Protein AF-A0A7W9UI45-F1 (afdb_monomer)

Sequence (87 aa):
MTSDQTPHQARCVGQGGWVVSFLPGRTLTLEQATAALQAAEAVSTVSALSDRVGLTPLETVGLAIQEPPWSEPAHTGGFWRRGRLGR

Radius of gyration: 25.31 Å; Cα contacts (8 Å, |Δi|>4): 76; chains: 1; bounding box: 77×35×48 Å

pLDDT: mean 88.37, std 15.13, range [49.19, 98.25]

Secondary structure (DSSP, 8-state):
-B-SSSS-BEEEEETTEEEETTEEEEEE-HHHHHHHHHHHHHHHHHHHHHGGGT--HHHHHHHHHHSPPPPP---------------

Foldseek 3Di:
DQAPQDRKDWDDPDPQWIDIPVRPPDTDHPVVNVVVSVVVNVLSVLQVVQVVVVHHSVVSVVCVVPPDDPDDPPPPPDPPPDDDDDD

Nearest PDB structures (foldseek):
  3gbj-assembly2_B  TM=3.897E-01  e=3.879E+00  Homo sapiens
  4ap0-assembly3_C  TM=4.581E-01  e=6.163E+00  Homo sapiens

Mean predicted aligned error: 9.26 Å

Organism: NCBI:txid37333

Structure (mmCIF, N/CA/C/O backbone):
data_AF-A0A7W9UI45-F1
#
_entry.id   AF-A0A7W9UI45-F1
#
loop_
_atom_site.group_PDB
_atom_site.id
_atom_site.type_symbol
_atom_site.label_atom_id
_atom_site.label_alt_id
_atom_site.label_comp_id
_atom_site.label_asym_id
_atom_site.label_entity_id
_atom_site.label_seq_id
_atom_site.pdbx_PDB_ins_code
_atom_site.Cartn_x
_atom_site.Cartn_y
_atom_site.Cartn_z
_atom_site.occupancy
_atom_site.B_iso_or_equiv
_atom_site.auth_seq_id
_atom_site.auth_comp_id
_atom_site.auth_asym_id
_atom_site.auth_atom_id
_atom_site.pdbx_PDB_model_num
ATOM 1 N N . MET A 1 1 ? -14.418 5.487 5.870 1.00 95.19 1 MET A N 1
ATOM 2 C CA . MET A 1 1 ? -13.615 6.146 4.826 1.00 95.19 1 MET A CA 1
ATOM 3 C C . MET A 1 1 ? -13.182 5.084 3.833 1.00 95.19 1 MET A C 1
ATOM 5 O O . MET A 1 1 ? -12.824 3.988 4.252 1.00 95.19 1 MET A O 1
ATOM 9 N N . THR A 1 2 ? -13.295 5.365 2.546 1.00 93.31 2 THR A N 1
ATOM 10 C CA . THR A 1 2 ? -12.988 4.438 1.448 1.00 93.31 2 THR A CA 1
ATOM 11 C C . THR A 1 2 ? -12.065 5.148 0.471 1.00 93.31 2 THR A C 1
ATOM 13 O O . THR A 1 2 ? -12.113 6.373 0.394 1.00 93.31 2 THR A O 1
ATOM 16 N N . SER A 1 3 ? -11.218 4.391 -0.217 1.00 89.38 3 SER A N 1
ATOM 17 C CA . SER A 1 3 ? -10.426 4.898 -1.339 1.00 89.38 3 SER A CA 1
ATOM 18 C C . SER A 1 3 ? -11.261 4.871 -2.622 1.00 89.38 3 SER A C 1
ATOM 20 O O . SER A 1 3 ? -12.101 3.984 -2.781 1.00 89.38 3 SER A O 1
ATOM 22 N N . ASP A 1 4 ? -11.012 5.811 -3.534 1.00 89.38 4 ASP A N 1
ATOM 23 C CA . ASP A 1 4 ? -11.637 5.823 -4.866 1.00 89.38 4 ASP A CA 1
ATOM 24 C C . ASP A 1 4 ? -10.858 4.971 -5.883 1.00 89.38 4 ASP A C 1
ATOM 26 O O . ASP A 1 4 ? -11.391 4.607 -6.930 1.00 89.38 4 ASP A O 1
ATOM 30 N N . GLN A 1 5 ? -9.596 4.637 -5.587 1.00 89.88 5 GLN A N 1
ATOM 31 C CA . GLN A 1 5 ? -8.712 3.911 -6.511 1.00 89.88 5 GLN A CA 1
ATOM 32 C C . GLN A 1 5 ? -8.447 2.467 -6.080 1.00 89.88 5 GLN A C 1
ATOM 34 O O . GLN A 1 5 ? -7.985 1.660 -6.883 1.00 89.88 5 GLN A O 1
ATOM 39 N N . THR A 1 6 ? -8.736 2.117 -4.824 1.00 95.19 6 THR A N 1
ATOM 40 C CA . THR A 1 6 ? -8.513 0.764 -4.301 1.00 95.19 6 THR A CA 1
ATOM 41 C C . THR A 1 6 ? -9.728 0.238 -3.537 1.00 95.19 6 THR A C 1
ATOM 43 O O . THR A 1 6 ? -10.455 1.017 -2.925 1.00 95.19 6 THR A O 1
ATOM 46 N N . PRO A 1 7 ? -9.927 -1.093 -3.461 1.00 95.38 7 PRO A N 1
ATOM 47 C CA . PRO A 1 7 ? -10.975 -1.686 -2.623 1.00 95.38 7 PRO A CA 1
ATOM 48 C C . PRO A 1 7 ? -10.748 -1.515 -1.110 1.00 95.38 7 PRO A C 1
ATOM 50 O O . PRO A 1 7 ? -11.549 -1.996 -0.304 1.00 95.38 7 PRO A O 1
ATOM 53 N N . HIS A 1 8 ? -9.634 -0.907 -0.692 1.00 96.88 8 HIS A N 1
ATOM 54 C CA . HIS A 1 8 ? -9.285 -0.781 0.712 1.00 96.88 8 HIS A CA 1
ATOM 55 C C . HIS A 1 8 ? -10.101 0.305 1.411 1.00 96.88 8 HIS A C 1
ATOM 57 O O . HIS A 1 8 ? -10.442 1.352 0.859 1.00 96.88 8 HIS A O 1
ATOM 63 N N . GLN A 1 9 ? -10.413 0.043 2.677 1.00 96.81 9 GLN A N 1
ATOM 64 C CA . GLN A 1 9 ? -11.261 0.912 3.478 1.00 96.81 9 GLN A CA 1
ATOM 65 C C . GLN A 1 9 ? -10.726 1.073 4.897 1.00 96.81 9 GLN A C 1
ATOM 67 O O . GLN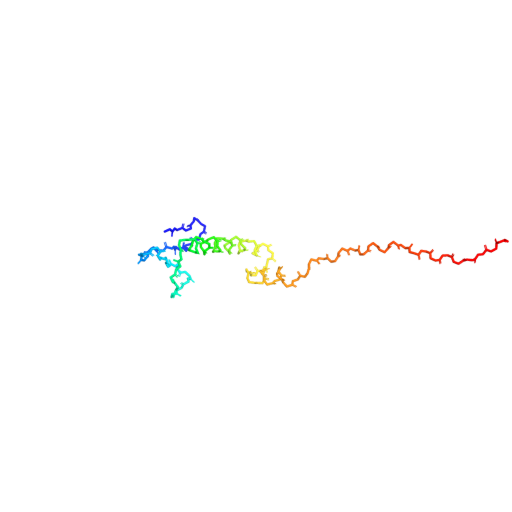 A 1 9 ? -10.109 0.164 5.456 1.00 96.81 9 GLN A O 1
ATOM 72 N N . ALA A 1 10 ? -11.038 2.218 5.497 1.00 97.25 10 ALA A N 1
ATOM 73 C CA . ALA A 1 10 ? -10.824 2.503 6.905 1.00 97.25 10 ALA A CA 1
ATOM 74 C C . ALA A 1 10 ? -12.170 2.639 7.636 1.00 97.25 10 ALA A C 1
ATOM 76 O O . ALA A 1 10 ? -13.075 3.362 7.193 1.00 97.25 10 ALA A O 1
ATOM 77 N N . ARG A 1 11 ? -12.314 1.946 8.768 1.00 97.12 11 ARG A N 1
ATOM 78 C CA . ARG A 1 11 ? -13.510 1.969 9.625 1.00 97.12 11 ARG A CA 1
ATOM 79 C C . ARG A 1 11 ? -13.166 2.594 10.975 1.00 97.12 11 ARG A C 1
ATOM 81 O O . ARG A 1 11 ? -12.152 2.242 11.570 1.00 97.12 11 ARG A O 1
ATOM 88 N N . CYS A 1 12 ? -14.008 3.511 11.447 1.00 95.62 12 CYS A N 1
ATOM 89 C CA . CYS A 1 12 ? -13.885 4.087 12.786 1.00 95.62 12 CYS A CA 1
ATOM 90 C C . CYS A 1 12 ? -14.322 3.049 13.829 1.00 95.62 12 CYS A C 1
ATOM 92 O O . CYS A 1 12 ? -15.356 2.404 13.649 1.00 95.62 12 CYS A O 1
ATOM 94 N N . VAL A 1 13 ? -13.544 2.897 14.902 1.00 95.94 13 VAL A N 1
ATOM 95 C CA . VAL A 1 13 ? -13.809 1.957 16.010 1.00 95.94 13 VAL A CA 1
ATOM 96 C C . VAL A 1 13 ? -14.075 2.663 17.348 1.00 95.94 13 VAL A C 1
ATOM 98 O O . VAL A 1 13 ? -14.200 2.008 18.377 1.00 95.94 13 VAL A O 1
ATOM 101 N N . GLY A 1 14 ? -14.212 3.994 17.332 1.00 93.25 14 GLY A N 1
ATOM 102 C CA . GLY A 1 14 ? -14.471 4.826 18.514 1.00 93.25 14 GLY A CA 1
ATOM 103 C C . GLY A 1 14 ? -13.209 5.465 19.106 1.00 93.25 14 GLY A C 1
ATOM 104 O O . GLY A 1 14 ? -12.093 5.066 18.790 1.00 93.25 14 GLY A O 1
ATOM 105 N N . GLN A 1 15 ? -13.387 6.499 19.943 1.00 91.50 15 GLN A N 1
ATOM 106 C CA . GLN A 1 15 ? -12.301 7.236 20.627 1.00 91.50 15 GLN A CA 1
ATOM 107 C C . GLN A 1 15 ? -11.213 7.800 19.687 1.00 91.50 15 GLN A C 1
ATOM 109 O O . GLN A 1 15 ? -10.041 7.871 20.040 1.0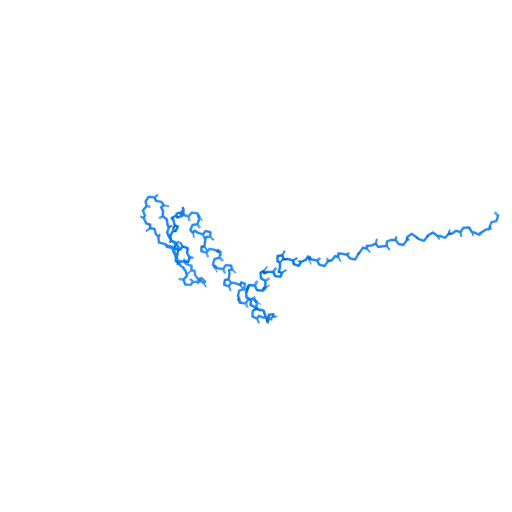0 91.50 15 GLN A O 1
ATOM 114 N N . GLY A 1 16 ? -11.589 8.168 18.457 1.00 93.06 16 GLY A N 1
ATOM 115 C CA . GLY A 1 16 ? -10.642 8.631 17.434 1.00 93.06 16 GLY A CA 1
ATOM 116 C C . GLY A 1 16 ? -9.791 7.523 16.797 1.00 93.06 16 GLY A C 1
ATOM 117 O O . GLY A 1 16 ? -8.926 7.829 15.978 1.00 93.06 16 GLY A O 1
ATOM 118 N N . GLY A 1 17 ? -10.044 6.257 17.141 1.00 96.75 17 GLY A N 1
ATOM 119 C CA . GLY A 1 17 ? -9.374 5.088 16.589 1.00 96.75 17 GLY A CA 1
ATOM 120 C C . GLY A 1 17 ? -9.987 4.606 15.275 1.00 96.75 17 GLY A C 1
ATOM 121 O O . GLY A 1 17 ? -11.208 4.595 15.088 1.00 96.75 17 GLY A O 1
ATOM 122 N N . TRP A 1 18 ? -9.122 4.151 14.377 1.00 98.12 18 TRP A N 1
ATOM 123 C CA . TRP A 1 18 ? -9.459 3.646 13.052 1.00 98.12 18 TRP A CA 1
ATOM 124 C C . TRP A 1 18 ? -8.744 2.329 12.771 1.00 98.12 18 TRP A C 1
ATOM 126 O O . TRP A 1 18 ? -7.594 2.141 13.155 1.00 98.12 18 TRP A O 1
ATOM 136 N N . VAL A 1 19 ? -9.406 1.431 12.049 1.00 97.75 19 VAL A N 1
ATOM 137 C CA . VAL A 1 19 ? -8.799 0.208 11.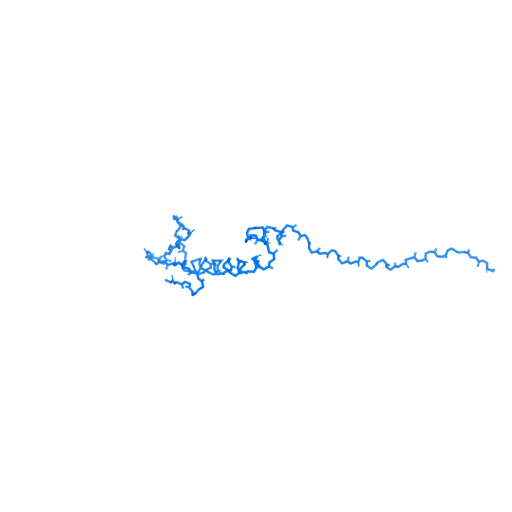509 1.00 97.75 19 VAL A CA 1
ATOM 138 C C . VAL A 1 19 ? -8.833 0.260 9.990 1.00 97.75 19 VAL A C 1
ATOM 140 O O . VAL A 1 19 ? -9.818 0.719 9.409 1.00 97.75 19 VAL A O 1
ATOM 143 N N . VAL A 1 20 ? -7.772 -0.214 9.342 1.00 97.81 20 VAL A N 1
ATOM 144 C CA . VAL A 1 20 ? -7.645 -0.239 7.877 1.00 97.81 20 VAL A CA 1
ATOM 145 C C . VAL A 1 20 ? -7.628 -1.689 7.408 1.00 97.81 20 VAL A C 1
ATOM 147 O O . VAL A 1 20 ? -6.953 -2.524 8.005 1.00 97.81 20 VAL A O 1
ATOM 150 N N . SER A 1 21 ? -8.357 -2.000 6.334 1.00 96.50 21 SER A N 1
ATOM 151 C CA . SER A 1 21 ? -8.604 -3.376 5.872 1.00 96.50 21 SER A CA 1
ATOM 152 C C . SER A 1 21 ? -7.342 -4.213 5.626 1.00 96.50 21 SER A C 1
ATOM 154 O O . SER A 1 21 ? -7.393 -5.426 5.779 1.00 96.50 21 SER A O 1
ATOM 156 N N . PHE A 1 22 ? -6.225 -3.582 5.249 1.00 95.75 22 PHE A N 1
ATOM 157 C CA . PHE A 1 22 ? -4.952 -4.263 4.976 1.00 95.75 22 PHE A CA 1
ATOM 158 C C . PHE A 1 22 ? -3.920 -4.131 6.114 1.00 95.75 22 PHE A C 1
ATOM 160 O O . PHE A 1 22 ? -2.801 -4.621 5.992 1.00 95.75 22 PHE A O 1
ATOM 167 N N . LEU A 1 23 ? -4.284 -3.496 7.235 1.00 96.75 23 LEU A N 1
ATOM 168 C CA . LEU A 1 23 ? -3.448 -3.366 8.435 1.00 96.75 23 LEU A CA 1
ATOM 169 C C . LEU A 1 23 ? -4.167 -3.983 9.647 1.00 96.75 23 LEU A C 1
ATOM 171 O O . LEU A 1 23 ? -4.536 -3.261 10.579 1.00 96.75 23 LEU A O 1
ATOM 175 N N . PRO A 1 24 ? -4.403 -5.310 9.648 1.00 92.19 24 PRO A N 1
ATOM 176 C CA . PRO A 1 24 ? -5.113 -5.966 10.737 1.00 92.19 24 PRO A CA 1
ATOM 177 C C . PRO A 1 24 ? -4.353 -5.824 12.062 1.00 92.19 24 PRO A C 1
ATOM 179 O O . PRO A 1 24 ? -3.123 -5.824 12.101 1.00 92.19 24 PRO A O 1
ATOM 182 N N . GLY A 1 25 ? -5.101 -5.701 13.161 1.00 93.56 25 GLY A N 1
ATOM 183 C CA . GLY A 1 25 ? -4.537 -5.623 14.513 1.00 93.56 25 GLY A CA 1
ATOM 184 C C . GLY A 1 25 ? -3.921 -4.272 14.892 1.00 93.56 25 GLY A C 1
ATOM 185 O O . GLY A 1 25 ? -3.339 -4.166 15.969 1.00 93.56 25 GLY A O 1
ATOM 186 N N . ARG A 1 26 ? -4.046 -3.236 14.050 1.00 94.31 26 ARG A N 1
ATOM 187 C CA . ARG A 1 26 ? -3.615 -1.869 14.377 1.00 94.31 26 ARG A CA 1
ATOM 188 C C . ARG A 1 26 ? -4.809 -0.941 14.560 1.00 94.31 26 ARG A C 1
ATOM 190 O O . ARG A 1 26 ? -5.678 -0.878 13.693 1.00 94.31 26 ARG A O 1
ATOM 197 N N . THR A 1 27 ? -4.793 -0.183 15.653 1.00 97.31 27 THR A N 1
ATOM 198 C CA . THR A 1 27 ? -5.659 0.985 15.846 1.00 97.31 27 THR A CA 1
ATOM 199 C C . THR A 1 27 ? -4.852 2.228 15.509 1.00 97.31 27 THR A C 1
ATOM 201 O O . THR A 1 27 ? -3.816 2.484 16.118 1.00 97.31 27 THR A O 1
ATOM 204 N N . LEU A 1 28 ? -5.312 2.970 14.512 1.00 97.81 28 LEU A N 1
ATOM 205 C CA . LEU A 1 28 ? -4.655 4.140 13.947 1.00 97.81 28 LEU A CA 1
ATOM 206 C C . LEU A 1 28 ? -5.414 5.412 14.317 1.00 97.81 28 LEU A C 1
ATOM 208 O O . LEU A 1 28 ? -6.624 5.379 14.550 1.00 97.81 28 LEU A O 1
ATOM 212 N N . THR A 1 29 ? -4.721 6.546 14.319 1.00 97.94 29 THR A N 1
ATOM 213 C CA . THR A 1 29 ? -5.391 7.850 14.290 1.00 97.94 29 THR A CA 1
ATOM 214 C C . THR A 1 29 ? -6.061 8.074 12.933 1.00 97.94 29 THR A C 1
ATOM 216 O O . THR A 1 29 ? -5.783 7.369 11.959 1.00 97.94 29 THR A O 1
ATOM 219 N N . LEU A 1 30 ? -6.931 9.085 12.844 1.00 97.38 30 LEU A N 1
ATOM 220 C CA . LEU A 1 30 ? -7.516 9.500 11.567 1.00 97.38 30 LEU A CA 1
ATOM 221 C C . LEU A 1 30 ? -6.432 9.794 10.516 1.00 97.38 30 LEU A C 1
ATOM 223 O O . LEU A 1 30 ? -6.509 9.281 9.406 1.00 97.38 30 LEU A O 1
ATOM 227 N N . GLU A 1 31 ? -5.408 10.568 10.884 1.00 97.94 31 GLU A N 1
ATOM 228 C CA . GLU A 1 31 ? -4.299 10.932 9.993 1.00 97.94 31 GLU A CA 1
ATOM 229 C C . GLU A 1 31 ? -3.548 9.696 9.481 1.00 97.94 31 GLU A C 1
ATOM 231 O O . GLU A 1 31 ? -3.335 9.545 8.280 1.00 97.94 31 GLU A O 1
ATOM 236 N N . GLN A 1 32 ? -3.222 8.762 10.376 1.00 98.25 32 GLN A N 1
ATOM 237 C CA . GLN A 1 32 ? -2.554 7.514 10.012 1.00 98.25 32 GLN A CA 1
ATOM 238 C C . GLN A 1 32 ? -3.424 6.631 9.110 1.00 98.25 32 GLN A C 1
ATOM 240 O O . GLN A 1 32 ? -2.915 6.001 8.184 1.00 98.25 32 GLN A O 1
ATOM 245 N N . ALA A 1 33 ? -4.735 6.574 9.358 1.00 97.88 33 ALA A N 1
ATOM 246 C CA . ALA A 1 33 ? -5.661 5.828 8.515 1.00 97.88 33 ALA A CA 1
ATOM 247 C C . ALA A 1 33 ? -5.787 6.447 7.114 1.00 97.88 33 ALA A C 1
ATOM 249 O O . ALA A 1 33 ? -5.832 5.705 6.133 1.00 97.88 33 ALA A O 1
ATOM 250 N N . THR A 1 34 ? -5.792 7.779 7.006 1.00 97.81 34 THR A N 1
ATOM 251 C CA . THR A 1 34 ? -5.739 8.490 5.719 1.00 97.81 34 THR A CA 1
ATOM 252 C C . THR A 1 34 ? -4.442 8.178 4.979 1.00 97.81 34 THR A C 1
ATOM 254 O O . THR A 1 34 ? -4.494 7.750 3.829 1.00 97.81 34 THR A O 1
ATOM 257 N N . ALA A 1 35 ? -3.293 8.298 5.651 1.00 98.12 35 ALA A N 1
ATOM 258 C CA . ALA A 1 35 ? -1.991 7.989 5.063 1.00 98.12 35 ALA A CA 1
ATOM 259 C C . ALA A 1 35 ? -1.905 6.531 4.582 1.00 98.12 35 ALA A C 1
ATOM 261 O O . ALA A 1 35 ? -1.347 6.254 3.523 1.00 98.12 35 ALA A O 1
ATOM 262 N N . ALA A 1 36 ? -2.503 5.589 5.316 1.00 97.75 36 ALA A N 1
ATOM 263 C CA . ALA A 1 36 ? -2.578 4.196 4.893 1.00 97.75 36 ALA A CA 1
ATOM 264 C C . ALA A 1 36 ? -3.394 4.026 3.597 1.00 97.75 36 ALA A C 1
ATOM 266 O O . ALA A 1 36 ? -2.948 3.330 2.688 1.00 97.75 36 ALA A O 1
ATOM 267 N N . LEU A 1 37 ? -4.561 4.667 3.469 1.00 97.94 37 LEU A N 1
ATOM 268 C CA . LEU A 1 37 ? -5.333 4.599 2.221 1.00 97.94 37 LEU A CA 1
ATOM 269 C C . LEU A 1 37 ? -4.572 5.226 1.045 1.00 97.94 37 LEU A C 1
ATOM 271 O O . LEU A 1 37 ? -4.501 4.608 -0.011 1.00 97.94 37 LEU A O 1
ATOM 275 N N . GLN A 1 38 ? -3.917 6.370 1.250 1.00 97.81 38 GLN A N 1
ATOM 276 C CA . GLN A 1 38 ? -3.068 6.997 0.229 1.00 97.81 38 GLN A CA 1
ATOM 277 C C . GLN A 1 38 ? -1.884 6.107 -0.176 1.00 97.81 38 GLN A C 1
ATOM 279 O O . GLN A 1 38 ? -1.526 6.035 -1.349 1.00 97.81 38 GLN A O 1
ATOM 284 N N . ALA A 1 39 ? -1.284 5.382 0.772 1.00 97.19 39 ALA A N 1
ATOM 285 C CA . ALA A 1 39 ? -0.233 4.418 0.460 1.00 97.19 39 ALA A CA 1
ATOM 286 C C . ALA A 1 39 ? -0.760 3.271 -0.418 1.00 97.19 39 ALA A C 1
ATOM 288 O O . ALA A 1 39 ? -0.090 2.865 -1.366 1.00 97.19 39 ALA A O 1
ATOM 289 N N . ALA A 1 40 ? -1.971 2.774 -0.151 1.00 96.94 40 ALA A N 1
ATOM 290 C CA . ALA A 1 40 ? -2.599 1.764 -0.998 1.00 96.94 40 ALA A CA 1
ATOM 291 C C . ALA A 1 40 ? -2.880 2.287 -2.421 1.00 96.94 40 ALA A C 1
ATOM 293 O O . ALA A 1 40 ? -2.641 1.578 -3.398 1.00 96.94 40 ALA A O 1
ATOM 294 N N . GLU A 1 41 ? -3.328 3.536 -2.548 1.00 96.94 41 GLU A N 1
ATOM 295 C CA . GLU A 1 41 ? -3.526 4.228 -3.830 1.00 96.94 41 GLU A CA 1
ATOM 296 C C . GLU A 1 41 ? -2.218 4.372 -4.622 1.00 96.94 41 GLU A C 1
ATOM 298 O O . GLU A 1 41 ? -2.155 4.050 -5.813 1.00 96.94 41 GLU A O 1
ATOM 303 N N . ALA A 1 42 ? -1.136 4.765 -3.947 1.00 96.31 42 ALA A N 1
ATOM 304 C CA . ALA A 1 42 ? 0.191 4.822 -4.546 1.00 96.31 42 ALA A CA 1
ATOM 305 C C . ALA A 1 42 ? 0.648 3.441 -5.046 1.00 96.31 42 ALA A C 1
ATOM 307 O O . ALA A 1 42 ? 1.153 3.330 -6.162 1.00 96.31 42 ALA A O 1
ATOM 308 N N . VAL A 1 43 ? 0.412 2.371 -4.277 1.00 95.50 43 VAL A N 1
ATOM 309 C CA . VAL A 1 43 ? 0.723 0.992 -4.698 1.00 95.50 43 VAL A CA 1
ATOM 310 C C . VAL A 1 43 ? -0.092 0.576 -5.926 1.00 95.50 43 VAL A C 1
ATOM 312 O O . VAL A 1 43 ? 0.454 -0.067 -6.824 1.00 95.50 43 VAL A O 1
ATOM 315 N N . SER A 1 44 ? -1.368 0.962 -6.017 1.00 96.12 44 SER A N 1
ATOM 316 C CA . SER A 1 44 ? -2.185 0.720 -7.216 1.00 96.12 44 SER A CA 1
ATOM 317 C C . SER A 1 44 ? -1.606 1.425 -8.446 1.00 96.12 44 SER A C 1
ATOM 319 O O . SER A 1 44 ? -1.481 0.813 -9.507 1.00 96.12 44 SER A O 1
ATOM 321 N N . THR A 1 45 ? -1.154 2.671 -8.279 1.00 96.31 45 THR A N 1
ATOM 322 C CA . THR A 1 45 ? -0.493 3.438 -9.344 1.00 96.31 45 THR A CA 1
ATOM 323 C C . THR A 1 45 ? 0.810 2.779 -9.790 1.00 96.31 45 THR A C 1
ATOM 325 O O . THR A 1 45 ? 1.018 2.586 -10.986 1.00 96.31 45 THR A O 1
ATOM 328 N N . VAL A 1 46 ? 1.673 2.392 -8.843 1.00 97.00 46 VAL A N 1
ATOM 329 C CA . VAL A 1 46 ? 2.916 1.669 -9.149 1.00 97.00 46 VAL A CA 1
ATOM 330 C C . VAL A 1 46 ? 2.598 0.388 -9.905 1.00 97.00 46 VAL A C 1
ATOM 332 O O . VAL A 1 46 ? 3.204 0.147 -10.939 1.00 97.00 46 VAL A O 1
ATOM 335 N N . SER A 1 47 ? 1.594 -0.371 -9.462 1.00 95.94 47 SER A N 1
ATOM 336 C CA . SER A 1 47 ? 1.227 -1.632 -10.110 1.00 95.94 47 SER A CA 1
ATOM 337 C C . SER A 1 47 ? 0.848 -1.448 -11.578 1.00 95.94 47 SER A C 1
ATOM 339 O O . SER A 1 47 ? 1.370 -2.155 -12.434 1.00 95.94 47 SER A O 1
ATOM 341 N N . ALA A 1 48 ? 0.033 -0.438 -11.892 1.00 96.00 48 ALA A N 1
ATOM 342 C CA . ALA A 1 48 ? -0.339 -0.129 -13.272 1.00 96.00 48 ALA A CA 1
ATOM 343 C C . ALA A 1 48 ? 0.853 0.315 -14.146 1.00 96.00 48 ALA A C 1
ATOM 345 O O . ALA A 1 48 ? 0.834 0.136 -15.365 1.00 96.00 48 ALA A O 1
ATOM 346 N N . LEU A 1 49 ? 1.885 0.924 -13.553 1.00 97.50 49 LEU A N 1
ATOM 347 C CA . LEU A 1 49 ? 3.090 1.357 -14.266 1.00 97.50 49 LEU A CA 1
ATOM 348 C C . LEU A 1 49 ? 4.091 0.215 -14.463 1.00 97.50 49 LEU A C 1
ATOM 350 O O . LEU A 1 49 ? 4.698 0.128 -15.530 1.00 97.50 49 LEU A O 1
ATOM 354 N N . SER A 1 50 ? 4.243 -0.660 -13.471 1.00 98.06 50 SE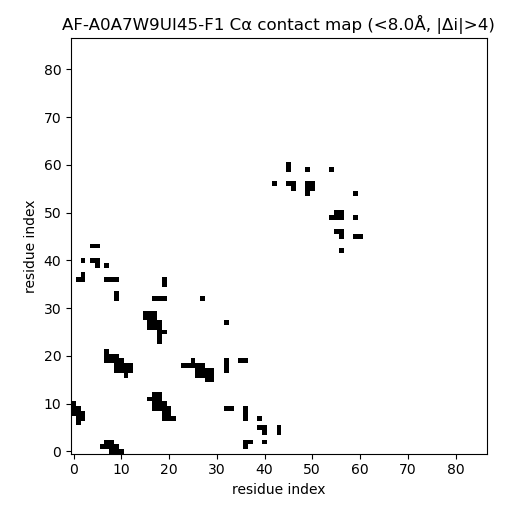R A N 1
ATOM 355 C CA . SER A 1 50 ? 5.148 -1.813 -13.500 1.00 98.06 50 SER A CA 1
ATOM 356 C C . SER A 1 50 ? 4.844 -2.756 -14.664 1.00 98.06 50 SER A C 1
ATOM 358 O O . SER A 1 50 ? 5.758 -3.147 -15.394 1.00 98.06 50 SER A O 1
ATOM 360 N N . ASP A 1 51 ? 3.560 -3.001 -14.937 1.00 95.19 51 ASP A N 1
ATOM 361 C CA . ASP A 1 51 ? 3.115 -3.818 -16.072 1.00 95.19 51 ASP A CA 1
ATOM 362 C C . ASP A 1 51 ? 3.631 -3.281 -17.419 1.00 95.19 51 ASP A C 1
ATOM 364 O O . ASP A 1 51 ? 3.939 -4.046 -18.334 1.00 95.19 51 ASP A O 1
ATOM 368 N N . ARG A 1 52 ? 3.795 -1.956 -17.547 1.00 97.56 52 ARG A N 1
ATOM 369 C CA . ARG A 1 52 ? 4.263 -1.313 -18.790 1.00 97.56 52 ARG A CA 1
ATOM 370 C C . ARG A 1 52 ? 5.744 -1.533 -19.063 1.00 97.56 52 ARG A C 1
ATOM 372 O O . ARG A 1 52 ? 6.172 -1.369 -20.204 1.00 97.56 52 ARG A O 1
ATOM 379 N N . VAL A 1 53 ? 6.517 -1.858 -18.032 1.00 96.31 53 VAL A N 1
ATOM 380 C CA . VAL A 1 53 ? 7.957 -2.130 -18.126 1.00 96.31 53 VAL A CA 1
ATOM 381 C C . VAL A 1 53 ? 8.276 -3.614 -17.930 1.00 96.31 53 VAL A C 1
ATOM 383 O O . VAL A 1 53 ? 9.445 -3.981 -17.887 1.00 96.31 53 VAL A O 1
ATOM 386 N N . GLY A 1 54 ? 7.249 -4.470 -17.857 1.00 97.25 54 GLY A N 1
ATOM 387 C CA . GLY A 1 54 ? 7.407 -5.917 -17.716 1.00 97.25 54 GLY A CA 1
ATOM 388 C C . GLY A 1 54 ? 7.948 -6.347 -16.353 1.00 97.25 54 GLY A C 1
ATOM 389 O O . GLY A 1 54 ? 8.609 -7.378 -16.269 1.00 97.25 54 GLY A O 1
ATOM 390 N N . LEU A 1 55 ? 7.696 -5.556 -15.307 1.00 97.75 55 LEU A N 1
ATOM 391 C CA . LEU A 1 55 ? 8.119 -5.839 -13.938 1.00 97.75 55 LEU A CA 1
ATOM 392 C C . LEU A 1 55 ? 6.909 -6.039 -13.036 1.00 97.75 55 LEU A C 1
ATOM 394 O O . LEU A 1 55 ? 5.835 -5.489 -13.269 1.00 97.75 55 LEU A O 1
ATOM 398 N N . THR A 1 56 ? 7.104 -6.761 -11.941 1.00 97.50 56 THR A N 1
ATOM 399 C CA . THR A 1 56 ? 6.155 -6.745 -10.832 1.00 97.50 56 THR A CA 1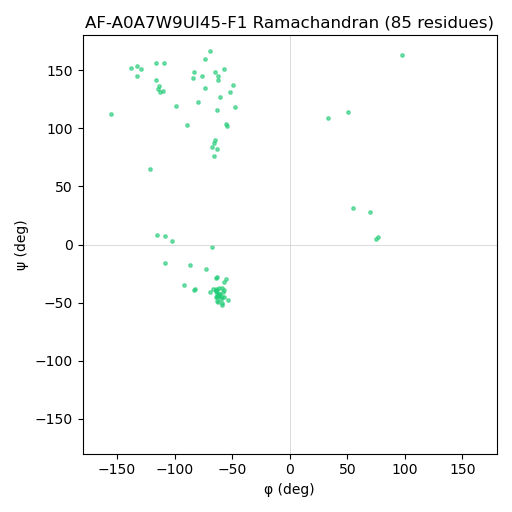
ATOM 400 C C . THR A 1 56 ? 6.251 -5.426 -10.046 1.00 97.50 56 THR A C 1
ATOM 402 O O . THR A 1 56 ? 7.283 -4.735 -10.080 1.00 97.50 56 THR A O 1
ATOM 405 N N . PRO A 1 57 ? 5.208 -5.064 -9.273 1.00 96.38 57 PRO A N 1
ATOM 406 C CA . PRO A 1 57 ? 5.247 -3.877 -8.420 1.00 96.38 57 PRO A CA 1
ATOM 407 C C . PRO A 1 57 ? 6.408 -3.909 -7.415 1.00 96.38 57 PRO A C 1
ATOM 409 O O . PRO A 1 57 ? 7.065 -2.896 -7.189 1.00 96.38 57 PRO A O 1
ATOM 412 N N . LEU A 1 58 ? 6.701 -5.082 -6.841 1.00 96.81 58 LEU A N 1
ATOM 413 C CA . LEU A 1 58 ? 7.779 -5.241 -5.862 1.00 96.81 58 LEU A CA 1
ATOM 414 C C . LEU A 1 58 ? 9.168 -5.093 -6.486 1.00 96.81 58 LEU A C 1
ATOM 416 O O . LEU A 1 58 ? 10.020 -4.440 -5.891 1.00 96.81 58 LEU A O 1
ATOM 420 N N . GLU A 1 59 ? 9.392 -5.643 -7.681 1.00 97.25 59 GLU A N 1
ATOM 421 C CA . GLU A 1 59 ? 10.645 -5.434 -8.418 1.00 97.25 59 GLU A CA 1
ATOM 422 C C . GLU A 1 59 ? 10.833 -3.960 -8.767 1.00 97.25 59 GLU A C 1
ATOM 424 O O . GLU A 1 59 ? 11.913 -3.418 -8.561 1.00 97.25 59 GLU A O 1
ATOM 429 N N . THR A 1 60 ? 9.771 -3.289 -9.223 1.00 97.38 60 THR A N 1
ATOM 430 C CA . THR A 1 60 ? 9.813 -1.858 -9.558 1.00 97.38 60 THR A CA 1
ATOM 431 C C . THR A 1 60 ? 10.225 -1.016 -8.355 1.00 97.38 60 THR A C 1
ATOM 433 O O . THR A 1 60 ? 11.144 -0.205 -8.454 1.00 97.38 60 THR A O 1
ATOM 436 N N . VAL A 1 61 ? 9.575 -1.222 -7.204 1.00 96.25 61 VAL A N 1
ATOM 437 C CA . VAL A 1 61 ? 9.901 -0.503 -5.963 1.00 96.25 61 VAL A CA 1
ATOM 438 C C . VAL A 1 61 ? 11.309 -0.848 -5.487 1.00 96.25 61 VAL A C 1
ATOM 440 O O . VAL A 1 61 ? 12.066 0.047 -5.122 1.00 96.25 61 VAL A O 1
ATOM 443 N N . GLY A 1 62 ? 11.673 -2.131 -5.505 1.00 96.06 62 GLY A N 1
ATOM 444 C CA . GLY A 1 62 ? 12.991 -2.595 -5.086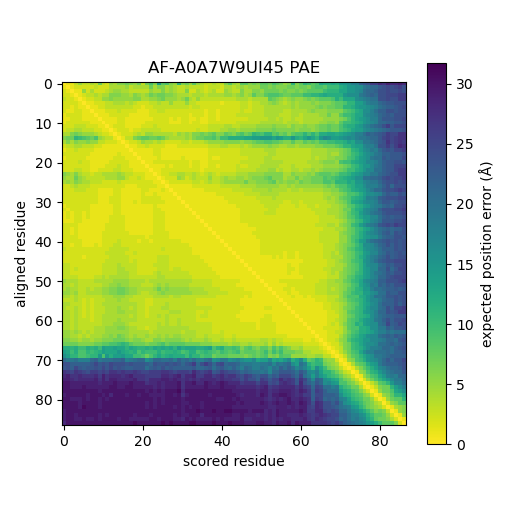 1.00 96.06 62 GLY A CA 1
ATOM 445 C C . GLY A 1 62 ? 14.108 -1.962 -5.911 1.00 96.06 62 GLY A C 1
ATOM 446 O O . GLY A 1 62 ? 15.008 -1.350 -5.343 1.00 96.06 62 GLY A O 1
ATOM 447 N N . LEU A 1 63 ? 14.017 -2.041 -7.238 1.00 95.44 63 LEU A N 1
ATOM 448 C CA . LEU A 1 63 ? 15.006 -1.466 -8.150 1.00 95.44 63 LEU A CA 1
ATOM 449 C C . LEU A 1 63 ? 15.083 0.055 -8.008 1.00 95.44 63 LEU A C 1
ATOM 451 O O . LEU A 1 63 ? 16.176 0.587 -7.892 1.00 95.44 63 LEU A O 1
ATOM 455 N N . ALA A 1 64 ? 13.950 0.757 -7.932 1.00 93.56 64 ALA A N 1
ATOM 456 C CA . ALA A 1 64 ? 13.950 2.213 -7.775 1.00 93.56 64 ALA A CA 1
ATOM 457 C C . ALA A 1 64 ? 14.595 2.694 -6.460 1.00 93.56 64 ALA A C 1
ATOM 459 O O . ALA A 1 64 ? 15.102 3.810 -6.404 1.00 93.56 64 ALA A O 1
ATOM 460 N N . ILE A 1 65 ? 14.559 1.879 -5.398 1.00 94.81 65 ILE A N 1
ATOM 461 C CA . ILE A 1 65 ? 15.195 2.194 -4.109 1.00 94.81 65 ILE A CA 1
ATOM 462 C C . ILE A 1 65 ? 16.689 1.844 -4.114 1.00 94.81 65 ILE A C 1
ATOM 464 O O . ILE A 1 65 ? 17.478 2.554 -3.494 1.00 94.81 65 ILE A O 1
ATOM 468 N N . GLN A 1 66 ? 17.064 0.725 -4.738 1.00 94.25 66 GLN A N 1
ATOM 469 C CA . GLN A 1 66 ? 18.418 0.168 -4.645 1.00 94.25 66 GLN A CA 1
ATOM 470 C C . GLN A 1 66 ? 19.354 0.661 -5.750 1.00 94.25 66 GLN A C 1
ATOM 472 O O . GLN A 1 66 ? 20.547 0.829 -5.501 1.00 94.25 66 GLN A O 1
ATOM 477 N N . GLU A 1 67 ? 18.838 0.884 -6.959 1.00 90.88 67 GLU A N 1
ATOM 478 C CA . GLU A 1 67 ? 19.660 1.277 -8.097 1.00 90.88 67 GLU A CA 1
ATOM 479 C C . GLU A 1 67 ? 19.978 2.774 -8.029 1.00 90.88 67 GLU A C 1
ATOM 481 O O . GLU A 1 67 ? 19.065 3.608 -8.001 1.00 90.88 67 GLU A O 1
ATOM 486 N N . PRO A 1 68 ? 21.267 3.154 -8.008 1.00 84.19 68 PRO A N 1
ATOM 487 C CA . PRO A 1 68 ? 21.633 4.556 -8.035 1.00 84.19 68 PRO A CA 1
ATOM 488 C C . PRO A 1 68 ? 21.206 5.178 -9.372 1.00 84.19 68 PRO A C 1
ATOM 490 O O . PRO A 1 68 ? 21.250 4.512 -10.414 1.00 84.19 68 PRO A O 1
ATOM 493 N N . PRO A 1 69 ? 20.850 6.477 -9.390 1.00 85.31 69 PRO A N 1
ATOM 494 C CA . PRO A 1 69 ? 20.717 7.184 -10.651 1.00 85.31 69 PRO A CA 1
ATOM 495 C C . PRO A 1 69 ? 22.039 7.081 -11.411 1.00 85.31 69 PRO A C 1
ATOM 497 O O . PRO A 1 69 ? 23.118 6.978 -10.814 1.00 85.31 69 PRO A O 1
ATOM 500 N N . TRP A 1 70 ? 21.954 7.115 -12.738 1.00 83.75 70 TRP A N 1
ATOM 501 C CA . TRP A 1 70 ? 23.153 7.104 -13.559 1.00 83.75 70 TRP A CA 1
ATOM 502 C C . TRP A 1 70 ? 24.112 8.205 -13.093 1.00 83.75 70 TRP A C 1
ATOM 504 O O . TRP A 1 70 ? 23.701 9.346 -12.872 1.00 83.75 70 TRP A O 1
ATOM 514 N N . SER A 1 71 ? 25.381 7.845 -12.900 1.00 80.31 71 SER A N 1
ATOM 515 C CA . SER A 1 71 ? 26.403 8.823 -12.542 1.00 80.31 71 SER A CA 1
ATOM 516 C C . SER A 1 71 ? 26.491 9.849 -13.659 1.00 80.31 71 SER A C 1
ATOM 518 O O . SER A 1 71 ? 26.688 9.460 -14.807 1.00 80.31 71 SER A O 1
ATOM 520 N N . GLU A 1 72 ? 26.380 11.139 -13.334 1.00 74.25 72 GLU A N 1
ATOM 521 C CA . GLU A 1 72 ? 26.701 12.186 -14.303 1.00 74.25 72 GLU A CA 1
ATOM 522 C C . GLU A 1 72 ? 28.072 11.872 -14.915 1.00 74.25 72 GLU A C 1
ATO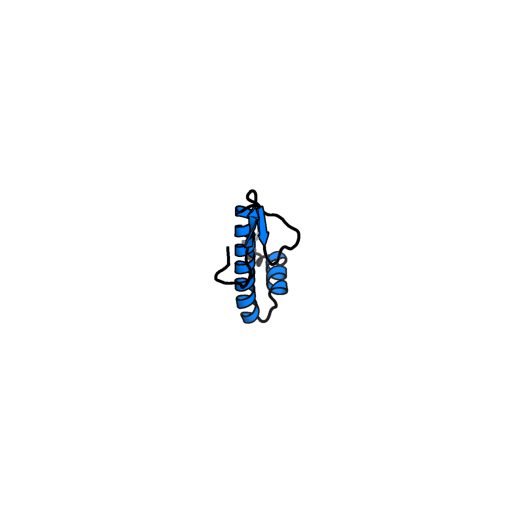M 524 O O . GLU A 1 72 ? 28.986 11.454 -14.188 1.00 74.25 72 GLU A O 1
ATOM 529 N N . PRO A 1 73 ? 28.239 12.018 -16.242 1.00 69.50 73 PRO A N 1
ATOM 530 C CA . PRO A 1 73 ? 29.526 11.759 -16.838 1.00 69.50 73 PRO A CA 1
ATOM 531 C C . PRO A 1 73 ? 30.440 12.799 -16.214 1.00 69.50 73 PRO A C 1
ATOM 533 O O . PRO A 1 73 ? 30.212 13.999 -16.381 1.00 69.50 73 PRO A O 1
ATOM 536 N N . ALA A 1 74 ? 31.429 12.342 -15.444 1.00 65.06 74 ALA A N 1
ATOM 537 C CA . ALA A 1 74 ? 32.419 13.233 -14.882 1.00 65.06 74 ALA A CA 1
ATOM 538 C C . ALA A 1 74 ? 32.885 14.122 -16.032 1.00 65.06 74 ALA A C 1
ATOM 540 O O . ALA A 1 74 ? 33.383 13.618 -17.042 1.00 65.06 74 ALA A O 1
ATOM 541 N N . HIS A 1 75 ? 32.666 15.432 -15.918 1.00 62.31 75 HIS A N 1
ATOM 542 C CA . HIS A 1 75 ? 33.327 16.385 -16.783 1.00 62.31 75 HIS A CA 1
ATOM 543 C C . HIS A 1 75 ? 34.816 16.246 -16.471 1.00 62.31 75 HIS A C 1
ATOM 545 O O . HIS A 1 75 ? 35.377 16.991 -15.671 1.00 62.31 75 HIS A O 1
ATOM 551 N N . THR A 1 76 ? 35.471 15.254 -17.076 1.00 58.91 76 THR A N 1
ATOM 552 C CA . THR A 1 76 ? 36.913 15.184 -17.220 1.00 58.91 76 THR A CA 1
ATOM 553 C C . THR A 1 76 ? 37.282 16.342 -18.130 1.00 58.91 76 THR A C 1
ATOM 555 O O . THR A 1 76 ? 37.521 16.181 -19.324 1.00 58.91 76 THR A O 1
ATOM 558 N N . GLY A 1 77 ? 37.262 17.546 -17.552 1.00 57.22 77 GLY A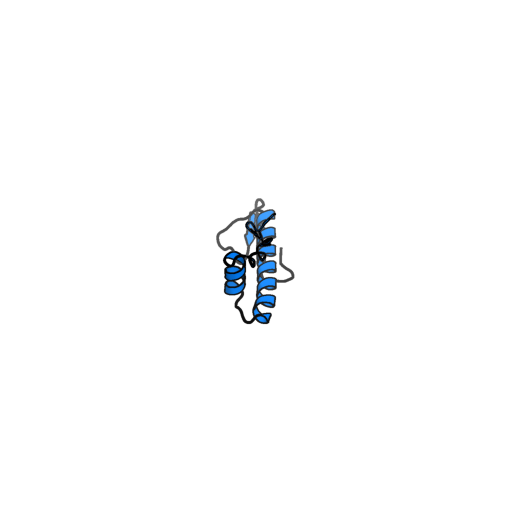 N 1
ATOM 559 C CA . GLY A 1 77 ? 37.964 18.705 -18.052 1.00 57.22 77 GLY A CA 1
ATOM 560 C C . GLY A 1 77 ? 39.408 18.270 -18.195 1.00 57.22 77 GLY A C 1
ATOM 561 O O . GLY A 1 77 ? 40.118 18.088 -17.207 1.00 57.22 77 GLY A O 1
ATOM 562 N N . GLY A 1 78 ? 39.785 17.984 -19.438 1.00 55.28 78 GLY A N 1
ATOM 563 C CA . GLY A 1 78 ? 41.098 17.493 -19.792 1.00 55.28 78 GLY A CA 1
ATOM 564 C C . GLY A 1 78 ? 42.157 18.454 -19.281 1.00 55.28 78 GLY A C 1
ATOM 565 O O . GLY A 1 78 ? 42.406 19.499 -19.879 1.00 55.28 78 GLY A O 1
ATOM 566 N N . PHE A 1 79 ? 42.822 18.071 -18.194 1.00 55.50 79 PHE A N 1
ATOM 567 C CA . PHE A 1 79 ? 44.137 18.590 -17.865 1.00 55.50 79 PHE A CA 1
ATOM 568 C C . PHE A 1 79 ? 45.109 18.073 -18.927 1.00 55.50 79 PHE A C 1
ATOM 570 O O . PHE A 1 79 ? 45.803 17.073 -18.748 1.00 55.50 79 PHE A O 1
ATOM 577 N N . TRP A 1 80 ? 45.172 18.773 -20.059 1.00 56.03 80 TRP A N 1
ATOM 578 C CA . TRP A 1 80 ? 46.296 18.673 -20.975 1.00 56.03 80 TRP A CA 1
ATOM 579 C C . TRP A 1 80 ? 47.531 19.235 -20.267 1.00 56.03 80 TRP A C 1
ATOM 581 O O . TRP A 1 80 ? 47.879 20.406 -20.406 1.00 56.03 80 TRP A O 1
ATOM 591 N N . ARG A 1 81 ? 48.240 18.389 -19.511 1.00 57.38 81 ARG A N 1
ATOM 592 C CA . ARG A 1 81 ? 49.665 18.608 -19.256 1.00 57.38 81 ARG A CA 1
ATOM 593 C C . ARG A 1 81 ? 50.397 18.473 -20.591 1.00 57.38 81 ARG A C 1
ATOM 595 O O . ARG A 1 81 ? 50.847 17.391 -20.953 1.00 57.38 81 ARG A O 1
ATOM 602 N N . ARG A 1 82 ? 50.547 19.577 -21.323 1.00 53.12 82 ARG A N 1
ATOM 603 C CA . ARG A 1 82 ? 51.567 19.677 -22.370 1.00 53.12 82 ARG A CA 1
ATOM 604 C C . ARG A 1 82 ? 52.849 20.197 -21.732 1.00 53.12 82 ARG A C 1
ATOM 606 O O . ARG A 1 82 ? 52.972 21.376 -21.414 1.00 53.12 82 ARG A O 1
ATOM 613 N N . GLY A 1 83 ? 53.786 19.283 -21.510 1.00 55.62 83 GLY A N 1
ATOM 614 C CA . GLY A 1 83 ? 55.162 19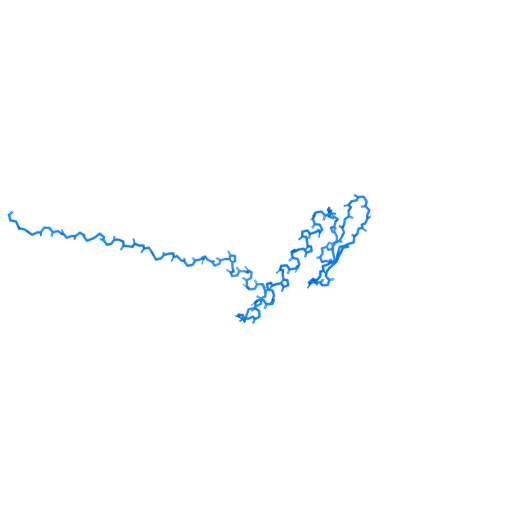.631 -21.194 1.00 55.62 83 GLY A CA 1
ATOM 615 C C . GLY A 1 83 ? 55.823 20.402 -22.342 1.00 55.62 83 GLY A C 1
ATOM 616 O O . GLY A 1 83 ? 55.591 20.112 -23.511 1.00 55.62 83 GLY A O 1
ATOM 617 N N . ARG A 1 84 ? 56.634 21.391 -21.952 1.00 51.97 84 ARG A N 1
ATOM 618 C CA . ARG A 1 84 ? 57.986 21.693 -22.452 1.00 51.97 84 ARG A CA 1
ATOM 619 C C . ARG A 1 84 ? 58.256 21.400 -23.939 1.00 51.97 84 ARG A C 1
ATOM 621 O O . ARG A 1 84 ? 58.511 20.254 -24.276 1.00 51.97 84 ARG A O 1
ATOM 628 N N . LEU A 1 85 ? 58.397 22.452 -24.753 1.00 53.47 85 LEU A N 1
ATOM 629 C CA . LEU A 1 85 ? 59.327 22.511 -25.895 1.00 53.47 85 LEU A CA 1
ATOM 630 C C . LEU A 1 85 ? 59.686 23.982 -26.210 1.00 53.47 85 LEU A C 1
ATOM 632 O O . LEU A 1 85 ? 58.830 24.746 -26.633 1.00 53.47 85 LEU A O 1
ATOM 636 N N . GLY A 1 86 ? 60.958 24.322 -25.963 1.00 49.19 86 GLY A N 1
ATOM 637 C CA . GLY A 1 86 ? 61.799 25.319 -26.648 1.00 49.19 86 GLY A CA 1
ATOM 638 C C . GLY A 1 86 ? 61.302 26.752 -26.883 1.00 49.19 86 GLY A C 1
ATOM 639 O O . GLY A 1 86 ? 60.497 26.991 -27.779 1.00 49.19 86 GLY A O 1
ATOM 640 N N . ARG A 1 87 ? 61.958 27.720 -26.235 1.00 50.53 87 ARG A N 1
ATOM 641 C CA . ARG A 1 87 ? 62.925 28.635 -26.872 1.00 50.53 87 ARG A CA 1
ATOM 642 C C . ARG A 1 87 ? 63.816 29.267 -25.812 1.00 50.53 87 ARG A C 1
ATOM 644 O O . ARG A 1 87 ? 63.306 29.488 -24.694 1.00 50.53 87 ARG A O 1
#

Solvent-accessible surface area (backbone atoms only — not comparable to full-atom values): 5447 Å² total; per-residue (Å²): 95,72,48,95,79,40,97,52,38,36,46,79,75,56,98,68,28,22,36,37,74,90,46,77,97,47,79,28,45,61,68,55,42,50,50,50,49,51,50,52,39,51,50,52,53,44,38,67,52,18,59,77,73,76,39,51,46,66,54,47,54,49,46,67,73,70,53,74,75,81,75,75,80,75,82,74,74,77,79,76,82,75,77,88,82,90,133